Protein AF-0000000082381808 (afdb_homodimer)

Sequence (158 aa):
MERYLLERCRRDRRRLLDFILSAGLASEVRTPPDAASLSDIDLDVVSADYVLERDKSGGVLDLSEASRRYRDDSEFPVTMERYLLERCRRDRRRLLDFILSAGLASEVRTPPDAASLSDIDLDVVSADYVLERDKSGGVLDLSEASRRYRDDSEFPVT

Organism: Colocasia esculenta (NCBI:txid4460)

Radius of gyration: 15.99 Å; Cα contacts (8 Å, |Δi|>4): 174; chains: 2; bounding box: 36×40×35 Å

Structure (mmCIF, N/CA/C/O backbone):
data_AF-0000000082381808-model_v1
#
loop_
_entity.id
_entity.type
_entity.pdbx_description
1 polymer 'Uncharacterized protein'
#
loop_
_atom_site.group_PDB
_atom_site.id
_atom_site.type_symbol
_atom_site.label_atom_id
_atom_site.label_alt_id
_atom_site.label_comp_id
_atom_site.label_asym_id
_atom_site.label_entity_id
_atom_site.label_seq_id
_atom_site.pdbx_PDB_ins_code
_atom_site.Cartn_x
_atom_site.Cartn_y
_atom_site.Cartn_z
_atom_site.occupancy
_atom_site.B_iso_or_equiv
_atom_site.auth_seq_id
_atom_site.auth_comp_id
_atom_site.auth_asym_id
_atom_site.auth_atom_id
_atom_site.pdbx_PDB_model_num
ATOM 1 N N . MET A 1 1 ? -19.188 7.949 3.125 1 62.56 1 MET A N 1
ATOM 2 C CA . MET A 1 1 ? -17.891 8.406 3.609 1 62.56 1 MET A CA 1
ATOM 3 C C . MET A 1 1 ? -16.906 7.242 3.725 1 62.56 1 MET A C 1
ATOM 5 O O . MET A 1 1 ? -15.789 7.324 3.234 1 62.56 1 MET A O 1
ATOM 9 N N . GLU A 1 2 ? -17.328 6.141 4.121 1 74.62 2 GLU A N 1
ATOM 10 C CA . GLU A 1 2 ? -16.516 4.949 4.336 1 74.62 2 GLU A CA 1
ATOM 11 C C . GLU A 1 2 ? -16.125 4.309 3.008 1 74.62 2 GLU A C 1
ATOM 13 O O . GLU A 1 2 ? -14.992 3.854 2.846 1 74.62 2 GLU A O 1
ATOM 18 N N . ARG A 1 3 ? -16.984 4.371 2.062 1 79.12 3 ARG A N 1
ATOM 19 C CA . ARG A 1 3 ? -16.719 3.775 0.758 1 79.12 3 ARG A CA 1
ATOM 20 C C . ARG A 1 3 ? -15.586 4.508 0.044 1 79.12 3 ARG A C 1
ATOM 22 O O . ARG A 1 3 ? -14.719 3.881 -0.567 1 79.12 3 ARG A O 1
ATOM 29 N N . TYR A 1 4 ? -15.75 5.797 0.088 1 84.25 4 TYR A N 1
ATOM 30 C CA . TYR A 1 4 ? -14.703 6.605 -0.531 1 84.25 4 TYR A CA 1
ATOM 31 C C . TYR A 1 4 ? -13.344 6.312 0.093 1 84.25 4 TYR A C 1
ATOM 33 O O . TYR A 1 4 ? -12.352 6.148 -0.618 1 84.25 4 TYR A O 1
ATOM 41 N N . LEU A 1 5 ? -13.367 6.242 1.337 1 83.75 5 LEU A N 1
ATOM 42 C CA . LEU A 1 5 ? -12.125 5.957 2.043 1 83.75 5 LEU A CA 1
ATOM 43 C C . LEU A 1 5 ? -11.57 4.59 1.646 1 83.75 5 LEU A C 1
ATOM 45 O O . LEU A 1 5 ? -10.367 4.441 1.427 1 83.75 5 LEU A O 1
ATOM 49 N N . LEU A 1 6 ? -12.43 3.619 1.54 1 89.81 6 LEU A N 1
ATOM 50 C CA . LEU A 1 6 ? -12.008 2.277 1.143 1 89.81 6 LEU A CA 1
ATOM 51 C C . LEU A 1 6 ? -11.445 2.283 -0.275 1 89.81 6 LEU A C 1
ATOM 53 O O . LEU A 1 6 ? -10.406 1.673 -0.536 1 89.81 6 LEU A O 1
ATOM 57 N N . GLU A 1 7 ? -12.109 2.895 -1.143 1 91.31 7 GLU A N 1
ATOM 58 C CA . GLU A 1 7 ? -11.648 2.949 -2.525 1 91.31 7 GLU A CA 1
ATOM 59 C C . GLU A 1 7 ? -10.273 3.605 -2.617 1 91.31 7 GLU A C 1
ATOM 61 O O . GLU A 1 7 ? -9.398 3.135 -3.352 1 91.31 7 GLU A O 1
ATOM 66 N N . ARG A 1 8 ? -10.18 4.66 -1.925 1 91.62 8 ARG A N 1
ATOM 67 C CA . ARG A 1 8 ? -8.891 5.344 -1.913 1 91.62 8 ARG A CA 1
ATOM 68 C C . ARG A 1 8 ? -7.801 4.441 -1.342 1 91.62 8 ARG A C 1
ATOM 70 O O . ARG A 1 8 ? -6.691 4.383 -1.876 1 91.62 8 ARG A O 1
ATOM 77 N N . CYS A 1 9 ? -8.141 3.82 -0.292 1 92.62 9 CYS A N 1
ATOM 78 C CA . CYS A 1 9 ? -7.188 2.914 0.34 1 92.62 9 CYS A CA 1
ATOM 79 C C . CYS A 1 9 ? -6.801 1.782 -0.605 1 92.62 9 CYS A C 1
ATOM 81 O O . CYS A 1 9 ? -5.629 1.424 -0.706 1 92.62 9 CYS A O 1
ATOM 83 N N . ARG A 1 10 ? -7.742 1.296 -1.275 1 93.44 10 ARG A N 1
ATOM 84 C CA . ARG A 1 10 ? -7.5 0.216 -2.227 1 93.44 10 ARG A CA 1
ATOM 85 C C . ARG A 1 10 ? -6.59 0.678 -3.359 1 93.44 10 ARG A C 1
ATOM 87 O O . ARG A 1 10 ? -5.672 -0.043 -3.762 1 93.44 10 ARG A O 1
ATOM 94 N N . ARG A 1 11 ? -6.867 1.825 -3.852 1 95.06 11 ARG A N 1
ATOM 95 C CA . ARG A 1 11 ? -6.035 2.387 -4.914 1 95.06 11 ARG A CA 1
ATOM 96 C C . ARG A 1 11 ? -4.594 2.559 -4.449 1 95.06 11 ARG A C 1
ATOM 98 O O . ARG A 1 11 ? -3.658 2.186 -5.156 1 95.06 11 ARG A O 1
ATOM 105 N N . ASP A 1 12 ? -4.465 3.133 -3.316 1 96.06 12 ASP A N 1
ATOM 106 C CA . ASP A 1 12 ? -3.125 3.316 -2.76 1 96.06 12 ASP A CA 1
ATOM 107 C C . ASP A 1 12 ? -2.404 1.979 -2.613 1 96.06 12 ASP A C 1
ATOM 109 O O . ASP A 1 12 ? -1.251 1.842 -3.027 1 96.06 12 ASP A O 1
ATOM 113 N N . ARG A 1 13 ? -3.076 1.067 -1.952 1 96.69 13 ARG A N 1
ATOM 114 C CA . ARG A 1 13 ? -2.486 -0.251 -1.752 1 96.69 13 ARG A CA 1
ATOM 115 C C . ARG A 1 13 ? -2.02 -0.85 -3.074 1 96.69 13 ARG A C 1
ATOM 117 O O . ARG A 1 13 ? -0.921 -1.403 -3.158 1 96.69 13 ARG A O 1
ATOM 124 N N . ARG A 1 14 ? -2.826 -0.712 -4.137 1 95.69 14 ARG A N 1
ATOM 125 C CA . ARG A 1 14 ? -2.484 -1.238 -5.453 1 95.69 14 ARG A CA 1
ATOM 126 C C . ARG A 1 14 ? -1.243 -0.553 -6.012 1 95.69 14 ARG A C 1
ATOM 128 O O . ARG A 1 14 ? -0.339 -1.217 -6.523 1 95.69 14 ARG A O 1
ATOM 135 N N . ARG A 1 15 ? -1.157 0.681 -5.945 1 95 15 ARG A N 1
ATOM 136 C CA . ARG A 1 15 ? -0.029 1.44 -6.477 1 95 15 ARG A CA 1
ATOM 137 C C . ARG A 1 15 ? 1.248 1.136 -5.699 1 95 15 ARG A C 1
ATOM 139 O O . ARG A 1 15 ? 2.322 1.01 -6.293 1 95 15 ARG A O 1
ATOM 146 N N . LEU A 1 16 ? 1.111 1.065 -4.445 1 96.62 16 LEU A N 1
ATOM 147 C CA . LEU A 1 16 ? 2.266 0.766 -3.604 1 96.62 16 LEU A CA 1
ATOM 148 C C . LEU A 1 16 ? 2.816 -0.624 -3.91 1 96.62 16 LEU A C 1
ATOM 150 O O . LEU A 1 16 ? 4.031 -0.802 -4.035 1 96.62 16 LEU A O 1
ATOM 154 N N . LEU A 1 17 ? 1.902 -1.626 -4.055 1 96 17 LEU A N 1
ATOM 155 C CA . LEU A 1 17 ? 2.32 -2.975 -4.414 1 96 17 LEU A CA 1
ATOM 156 C C . LEU A 1 17 ? 2.988 -2.988 -5.785 1 96 17 LEU A C 1
ATOM 158 O O . LEU A 1 17 ? 4.023 -3.629 -5.969 1 96 17 LEU A O 1
ATOM 162 N N . ASP A 1 18 ? 2.453 -2.273 -6.711 1 93.69 18 ASP A N 1
ATOM 163 C CA . ASP A 1 18 ? 3.027 -2.18 -8.047 1 93.69 18 ASP A CA 1
ATOM 164 C C . ASP A 1 18 ? 4.441 -1.606 -8 1 93.69 18 ASP A C 1
ATOM 166 O O . ASP A 1 18 ? 5.344 -2.107 -8.68 1 93.69 18 ASP A O 1
ATOM 170 N N . PHE A 1 19 ? 4.68 -0.64 -7.27 1 94.06 19 PHE A N 1
ATOM 171 C CA . PHE A 1 19 ? 5.984 -0.007 -7.117 1 94.06 19 PHE A CA 1
ATOM 172 C C . PHE A 1 19 ? 7.004 -0.991 -6.551 1 94.06 19 PHE A C 1
ATOM 174 O O . PHE A 1 19 ? 8.109 -1.118 -7.074 1 94.06 19 PHE A O 1
ATOM 181 N N . ILE A 1 20 ? 6.637 -1.629 -5.531 1 93.19 20 ILE A N 1
ATOM 182 C CA . ILE A 1 20 ? 7.523 -2.566 -4.852 1 93.19 20 ILE A CA 1
ATOM 183 C C . ILE A 1 20 ? 7.891 -3.709 -5.797 1 93.19 20 ILE A C 1
ATOM 185 O O . ILE A 1 20 ? 9.062 -4.09 -5.895 1 93.19 20 ILE A O 1
ATOM 189 N N . LEU A 1 21 ? 6.949 -4.203 -6.527 1 91.69 21 LEU A N 1
ATOM 190 C CA . LEU A 1 21 ? 7.188 -5.305 -7.457 1 91.69 21 LEU A CA 1
ATOM 191 C C . LEU A 1 21 ? 8.055 -4.852 -8.625 1 91.69 21 LEU A C 1
ATOM 193 O O . LEU A 1 21 ? 8.828 -5.637 -9.172 1 91.69 21 LEU A O 1
ATOM 197 N N . SER A 1 22 ? 8.047 -3.629 -8.945 1 88.12 22 SER A N 1
ATOM 198 C CA . SER A 1 22 ? 8.789 -3.074 -10.07 1 88.12 22 SER A CA 1
ATOM 199 C C . SER A 1 22 ? 10.195 -2.648 -9.641 1 88.12 22 SER A C 1
ATOM 201 O O . SER A 1 22 ? 11.055 -2.414 -10.492 1 88.12 22 SER A O 1
ATOM 203 N N . ALA A 1 23 ? 10.398 -2.531 -8.367 1 83.94 23 ALA A N 1
ATOM 204 C CA . ALA A 1 23 ? 11.656 -2.018 -7.836 1 83.94 23 ALA A CA 1
ATOM 205 C C . ALA A 1 23 ? 12.766 -3.055 -7.961 1 83.94 23 ALA A C 1
ATOM 207 O O . ALA A 1 23 ? 13.945 -2.723 -7.848 1 83.94 23 ALA A O 1
ATOM 208 N N . GLY A 1 24 ? 12.461 -4.27 -8.195 1 79.75 24 GLY A N 1
ATOM 209 C CA . GLY A 1 24 ? 13.477 -5.281 -8.461 1 79.75 24 GLY A CA 1
ATOM 210 C C . GLY A 1 24 ? 14.211 -5.727 -7.211 1 79.75 24 GLY A C 1
ATOM 211 O O . GLY A 1 24 ? 15.398 -6.062 -7.266 1 79.75 24 GLY A O 1
ATOM 212 N N . LEU A 1 25 ? 13.562 -5.73 -6.07 1 80.19 25 LEU A N 1
ATOM 213 C CA . LEU A 1 25 ? 14.188 -6.094 -4.809 1 80.19 25 LEU A CA 1
ATOM 214 C C . LEU A 1 25 ? 14.164 -7.605 -4.602 1 80.19 25 LEU A C 1
ATOM 216 O O . LEU A 1 25 ? 15.07 -8.164 -3.977 1 80.19 25 LEU A O 1
ATOM 220 N N . ALA A 1 26 ? 13.203 -8.289 -5.129 1 86.88 26 ALA A N 1
ATOM 221 C CA . ALA A 1 26 ? 13.148 -9.742 -5.086 1 86.88 26 ALA A CA 1
ATOM 222 C C . ALA A 1 26 ? 14.117 -10.359 -6.09 1 86.88 26 ALA A C 1
ATOM 224 O O . ALA A 1 26 ? 14.367 -9.781 -7.148 1 86.88 26 ALA A O 1
ATOM 225 N N . SER A 1 27 ? 14.742 -11.438 -5.691 1 91.88 27 SER A N 1
ATOM 226 C CA . SER A 1 27 ? 15.688 -12.094 -6.59 1 91.88 27 SER A CA 1
ATOM 227 C C . SER A 1 27 ? 15.008 -12.531 -7.883 1 91.88 27 SER A C 1
ATOM 229 O O . SER A 1 27 ? 15.633 -12.547 -8.945 1 91.88 27 SER A O 1
ATOM 231 N N . GLU A 1 28 ? 13.734 -12.93 -7.766 1 93.31 28 GLU A N 1
ATOM 232 C CA . GLU A 1 28 ? 12.891 -13.375 -8.867 1 93.31 28 GLU A CA 1
ATOM 233 C C . GLU A 1 28 ? 11.414 -13.203 -8.539 1 93.31 28 GLU A C 1
ATOM 235 O O . GLU A 1 28 ? 10.992 -13.43 -7.406 1 93.31 28 GLU A O 1
ATOM 240 N N . VAL A 1 29 ? 10.648 -12.703 -9.492 1 92.44 29 VAL A N 1
ATOM 241 C CA . VAL A 1 29 ? 9.195 -12.617 -9.367 1 92.44 29 VAL A CA 1
ATOM 242 C C . VAL A 1 29 ? 8.539 -13.617 -10.312 1 92.44 29 VAL A C 1
ATOM 244 O O . VAL A 1 29 ? 8.711 -13.539 -11.531 1 92.44 29 VAL A O 1
ATOM 247 N N . ARG A 1 30 ? 7.848 -14.523 -9.688 1 92.69 30 ARG A N 1
ATOM 248 C CA . ARG A 1 30 ? 7.152 -15.547 -10.461 1 92.69 30 ARG A CA 1
ATOM 249 C C . ARG A 1 30 ? 5.66 -15.25 -10.539 1 92.69 30 ARG A C 1
ATOM 251 O O . ARG A 1 30 ? 5.043 -14.867 -9.547 1 92.69 30 ARG A O 1
ATOM 258 N N . THR A 1 31 ? 5.059 -15.367 -11.711 1 91.5 31 THR A N 1
ATOM 259 C CA . THR A 1 31 ? 3.627 -15.172 -11.93 1 91.5 31 THR A CA 1
ATOM 260 C C . THR A 1 31 ? 2.92 -16.516 -12.109 1 91.5 31 THR A C 1
ATOM 262 O O . THR A 1 31 ? 3.553 -17.516 -12.445 1 91.5 31 THR A O 1
ATOM 265 N N . PRO A 1 32 ? 1.605 -16.484 -11.797 1 88.62 32 PRO A N 1
ATOM 266 C CA . PRO A 1 32 ? 0.859 -17.719 -12.094 1 88.62 32 PRO A CA 1
ATOM 267 C C . PRO A 1 32 ? 0.924 -18.109 -13.562 1 88.62 32 PRO A C 1
ATOM 269 O O . PRO A 1 32 ? 1.114 -17.25 -14.43 1 88.62 32 PRO A O 1
ATOM 272 N N . PRO A 1 33 ? 0.815 -19.391 -13.852 1 84.81 33 PRO A N 1
ATOM 273 C CA . PRO A 1 33 ? 0.939 -19.891 -15.219 1 84.81 33 PRO A CA 1
ATOM 274 C C . PRO A 1 33 ? -0.045 -19.219 -16.188 1 84.81 33 PRO A C 1
ATOM 276 O O . PRO A 1 33 ? 0.249 -19.078 -17.375 1 84.81 33 PRO A O 1
ATOM 279 N N . ASP A 1 34 ? -1.11 -18.75 -15.648 1 86.38 34 ASP A N 1
ATOM 280 C CA . ASP A 1 34 ? -2.146 -18.172 -16.5 1 86.38 34 ASP A CA 1
ATOM 281 C C . ASP A 1 34 ? -1.931 -16.672 -16.688 1 86.38 34 ASP A C 1
ATOM 283 O O . ASP A 1 34 ? -2.689 -16.016 -17.406 1 86.38 34 ASP A O 1
ATOM 287 N N . ALA A 1 35 ? -0.938 -16.219 -16.062 1 81.88 35 ALA A N 1
ATOM 288 C CA . ALA A 1 35 ? -0.64 -14.805 -16.203 1 81.88 35 ALA A CA 1
ATOM 289 C C . ALA A 1 35 ? 0.539 -14.578 -17.141 1 81.88 35 ALA A C 1
ATOM 291 O O . ALA A 1 35 ? 1.574 -15.234 -17.016 1 81.88 35 ALA A O 1
ATOM 292 N N . ALA A 1 36 ? 0.399 -13.766 -18.094 1 79.12 36 ALA A N 1
ATOM 293 C CA . ALA A 1 36 ? 1.45 -13.5 -19.078 1 79.12 36 ALA A CA 1
ATOM 294 C C . ALA A 1 36 ? 2.441 -12.469 -18.531 1 79.12 36 ALA A C 1
ATOM 296 O O . ALA A 1 36 ? 3.619 -12.484 -18.906 1 79.12 36 ALA A O 1
ATOM 297 N N . SER A 1 37 ? 1.907 -11.586 -17.688 1 82.69 37 SER A N 1
ATOM 298 C CA . SER A 1 37 ? 2.766 -10.539 -17.141 1 82.69 37 SER A CA 1
ATOM 299 C C . SER A 1 37 ? 2.219 -10.016 -15.82 1 82.69 37 SER A C 1
ATOM 301 O O . SER A 1 37 ? 1.099 -10.352 -15.43 1 82.69 37 SER A O 1
ATOM 303 N N . LEU A 1 38 ? 2.998 -9.234 -15.18 1 82.62 38 LEU A N 1
ATOM 304 C CA . LEU A 1 38 ? 2.619 -8.602 -13.914 1 82.62 38 LEU A CA 1
ATOM 305 C C . LEU A 1 38 ? 1.339 -7.793 -14.078 1 82.62 38 LEU A C 1
ATOM 307 O O . LEU A 1 38 ? 0.522 -7.727 -13.156 1 82.62 38 LEU A O 1
ATOM 311 N N . SER A 1 39 ? 1.178 -7.285 -15.273 1 84.25 39 SER A N 1
ATOM 312 C CA . SER A 1 39 ? 0.029 -6.418 -15.516 1 84.25 39 SER A CA 1
ATOM 313 C C . SER A 1 39 ? -1.273 -7.211 -15.508 1 84.25 39 SER A C 1
ATOM 315 O O . SER A 1 39 ? -2.357 -6.637 -15.383 1 84.25 39 SER A O 1
ATOM 317 N N . ASP A 1 40 ? -1.156 -8.523 -15.516 1 88 40 ASP A N 1
ATOM 318 C CA . ASP A 1 40 ? -2.332 -9.383 -15.547 1 88 40 ASP A CA 1
ATOM 319 C C . ASP A 1 40 ? -2.73 -9.828 -14.141 1 88 40 ASP A C 1
ATOM 321 O O . ASP A 1 40 ? -3.773 -10.453 -13.953 1 88 40 ASP A O 1
ATOM 325 N N . ILE A 1 41 ? -1.979 -9.539 -13.227 1 89.44 41 ILE A N 1
ATOM 326 C CA . ILE A 1 41 ? -2.234 -9.977 -11.859 1 89.44 41 ILE A CA 1
ATOM 327 C C . ILE A 1 41 ? -3.092 -8.938 -11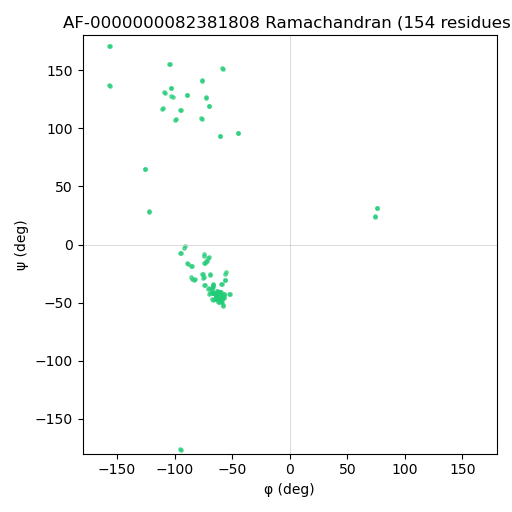.141 1 89.44 41 ILE A C 1
ATOM 329 O O . ILE A 1 41 ? -2.836 -7.734 -11.234 1 89.44 41 ILE A O 1
ATOM 333 N N . ASP A 1 42 ? -4.172 -9.453 -10.547 1 93.38 42 ASP A N 1
ATOM 334 C CA . ASP A 1 42 ? -4.988 -8.578 -9.711 1 93.38 42 ASP A CA 1
ATOM 335 C C . ASP A 1 42 ? -4.324 -8.336 -8.359 1 93.38 42 ASP A C 1
ATOM 337 O O . ASP A 1 42 ? -4.402 -9.18 -7.465 1 93.38 42 ASP A O 1
ATOM 341 N N . LEU A 1 43 ? -3.836 -7.203 -8.133 1 93.5 43 LEU A N 1
ATOM 342 C CA . LEU A 1 43 ? -3.074 -6.875 -6.938 1 93.5 43 LEU A CA 1
ATOM 343 C C . LEU A 1 43 ? -3.996 -6.73 -5.73 1 93.5 43 LEU A C 1
ATOM 345 O O . LEU A 1 43 ? -3.529 -6.699 -4.59 1 93.5 43 LEU A O 1
ATOM 349 N N . ASP A 1 44 ? -5.336 -6.723 -5.992 1 93.44 44 ASP A N 1
AT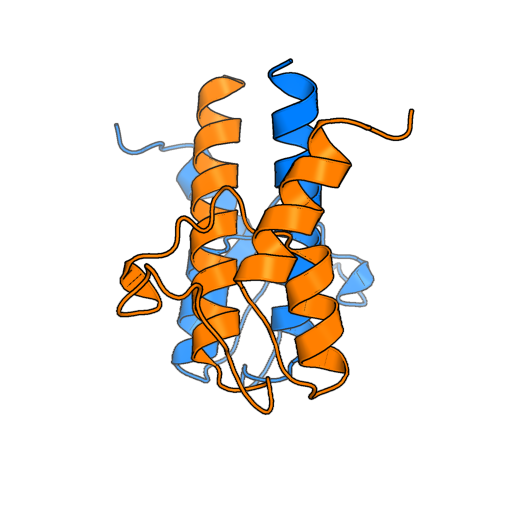OM 350 C CA . ASP A 1 44 ? -6.277 -6.609 -4.883 1 93.44 44 ASP A CA 1
ATOM 351 C C . ASP A 1 44 ? -6.324 -7.902 -4.07 1 93.44 44 ASP A C 1
ATOM 353 O O . ASP A 1 44 ? -6.836 -7.918 -2.949 1 93.44 44 ASP A O 1
ATOM 357 N N . VAL A 1 45 ? -5.75 -8.922 -4.691 1 93.69 45 VAL A N 1
ATOM 358 C CA . VAL A 1 45 ? -5.844 -10.219 -4.02 1 93.69 45 VAL A CA 1
ATOM 359 C C . VAL A 1 45 ? -4.441 -10.773 -3.773 1 93.69 45 VAL A C 1
ATOM 361 O O . VAL A 1 45 ? -4.242 -11.992 -3.77 1 93.69 45 VAL A O 1
ATOM 364 N N . VAL A 1 46 ? -3.52 -9.93 -3.646 1 95.19 46 VAL A N 1
ATOM 365 C CA . VAL A 1 46 ? -2.139 -10.297 -3.357 1 95.19 46 VAL A CA 1
ATOM 366 C C . VAL A 1 46 ? -1.791 -9.914 -1.92 1 95.19 46 VAL A C 1
ATOM 368 O O . VAL A 1 46 ? -2.043 -8.789 -1.492 1 95.19 46 VAL A O 1
ATOM 371 N N . SER A 1 47 ? -1.248 -10.812 -1.236 1 96.25 47 SER A N 1
ATOM 372 C CA . SER A 1 47 ? -0.885 -10.562 0.155 1 96.25 47 SER A CA 1
ATOM 373 C C . SER A 1 47 ? 0.286 -9.586 0.254 1 96.25 47 SER A C 1
ATOM 375 O O . SER A 1 47 ? 1.405 -9.914 -0.146 1 96.25 47 SER A O 1
ATOM 377 N N . ALA A 1 48 ? 0.04 -8.523 0.866 1 95.94 48 ALA A N 1
AT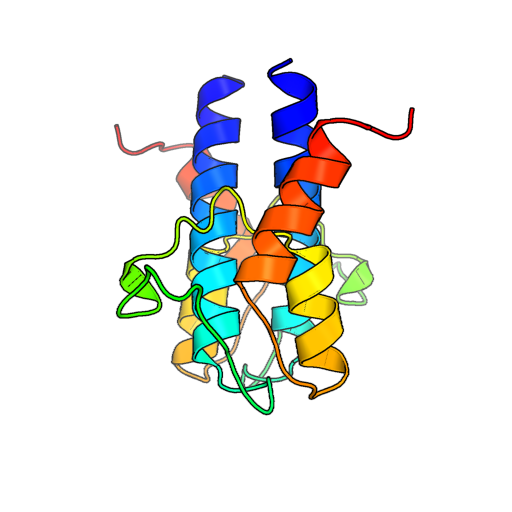OM 378 C CA . ALA A 1 48 ? 1.099 -7.543 1.095 1 95.94 48 ALA A CA 1
ATOM 379 C C . ALA A 1 48 ? 2.152 -8.086 2.055 1 95.94 48 ALA A C 1
ATOM 381 O O . ALA A 1 48 ? 3.352 -7.875 1.856 1 95.94 48 ALA A O 1
ATOM 382 N N . ASP A 1 49 ? 1.711 -8.828 3.076 1 95.5 49 ASP A N 1
ATOM 383 C CA . ASP A 1 49 ? 2.645 -9.406 4.039 1 95.5 49 ASP A CA 1
ATOM 384 C C . ASP A 1 49 ? 3.635 -10.344 3.354 1 95.5 49 ASP A C 1
ATOM 386 O O . ASP A 1 49 ? 4.836 -10.281 3.619 1 95.5 49 ASP A O 1
ATOM 390 N N . TYR A 1 50 ? 3.162 -11.188 2.504 1 96.31 50 TYR A N 1
ATOM 391 C CA . TYR A 1 50 ? 4.02 -12.125 1.793 1 96.31 50 TYR A CA 1
ATOM 392 C C . TYR A 1 50 ? 5.004 -11.391 0.889 1 96.31 50 TYR A C 1
ATOM 394 O O . TYR A 1 50 ? 6.195 -11.711 0.866 1 96.31 50 TYR A O 1
ATOM 402 N N . VAL A 1 51 ? 4.555 -10.414 0.112 1 96 51 VAL A N 1
ATOM 403 C CA . VAL A 1 51 ? 5.395 -9.641 -0.795 1 96 51 VAL A CA 1
ATOM 404 C C . VAL A 1 51 ? 6.523 -8.969 -0.012 1 96 51 VAL A C 1
ATOM 406 O O . VAL A 1 51 ? 7.695 -9.078 -0.387 1 96 51 VAL A O 1
ATOM 409 N N . LEU A 1 52 ? 6.172 -8.367 1.103 1 95.62 52 LEU A N 1
ATOM 410 C CA . LEU A 1 52 ? 7.164 -7.66 1.906 1 95.62 52 LEU A CA 1
ATOM 411 C C . LEU A 1 52 ? 8.172 -8.641 2.498 1 95.62 52 LEU A C 1
ATOM 413 O O . LEU A 1 52 ? 9.375 -8.344 2.545 1 95.62 52 LEU A O 1
ATOM 417 N N . GLU A 1 53 ? 7.664 -9.719 2.939 1 95.44 53 GLU A N 1
ATOM 418 C CA . GLU A 1 53 ? 8.547 -10.742 3.486 1 95.44 53 GLU A CA 1
ATOM 419 C C . GLU A 1 53 ? 9.562 -11.211 2.447 1 95.44 53 GLU A C 1
ATOM 421 O O . GLU A 1 53 ? 10.758 -11.344 2.75 1 95.44 53 GLU A O 1
ATOM 426 N N . ARG A 1 54 ? 9.172 -11.461 1.328 1 93.75 54 ARG A N 1
ATOM 427 C CA . ARG A 1 54 ? 10.062 -11.953 0.282 1 93.75 54 ARG A CA 1
ATOM 428 C C . ARG A 1 54 ? 11.031 -10.867 -0.167 1 93.75 54 ARG A C 1
ATOM 430 O O . ARG A 1 54 ? 12.203 -11.156 -0.446 1 93.75 54 ARG A O 1
ATOM 437 N N . ASP A 1 55 ? 10.602 -9.656 -0.337 1 90.69 55 ASP A N 1
ATOM 438 C CA . ASP A 1 55 ? 11.469 -8.547 -0.712 1 90.69 55 ASP A CA 1
ATOM 439 C C . ASP A 1 55 ? 12.562 -8.328 0.326 1 90.69 55 ASP A C 1
ATOM 441 O O . ASP A 1 55 ? 13.727 -8.109 -0.027 1 90.69 55 ASP A O 1
ATOM 445 N N . LYS A 1 56 ? 12.211 -8.43 1.571 1 91 56 LYS A N 1
ATOM 446 C CA . LYS A 1 56 ? 13.172 -8.242 2.654 1 91 56 LYS A CA 1
ATOM 447 C C . LYS A 1 56 ? 14.227 -9.344 2.656 1 91 56 LYS A C 1
ATOM 449 O O . LYS A 1 56 ? 15.398 -9.094 2.938 1 91 56 LYS A O 1
ATOM 454 N N . SER A 1 57 ? 13.812 -10.445 2.295 1 92.69 57 SER A N 1
ATOM 455 C CA . SER A 1 57 ? 14.719 -11.586 2.334 1 92.69 57 SER A CA 1
ATOM 456 C C . SER A 1 57 ? 15.547 -11.68 1.056 1 92.69 57 SER A C 1
ATOM 458 O O . SER A 1 57 ? 16.547 -12.391 1.011 1 92.69 57 SER A O 1
ATOM 460 N N . GLY A 1 58 ? 15.07 -11.039 0.099 1 88.56 58 GLY A N 1
ATOM 461 C CA . GLY A 1 58 ? 15.711 -11.156 -1.205 1 88.56 58 GLY A CA 1
ATOM 462 C C . GLY A 1 58 ? 15.438 -12.484 -1.887 1 88.56 58 GLY A C 1
ATOM 463 O O . GLY A 1 58 ? 16.25 -12.961 -2.676 1 88.56 58 GLY A O 1
ATOM 464 N N . GLY A 1 59 ? 14.383 -13.07 -1.523 1 91.5 59 GLY A N 1
ATOM 465 C CA . GLY A 1 59 ? 14.078 -14.375 -2.08 1 91.5 59 GLY A CA 1
ATOM 466 C C . GLY A 1 59 ? 13.148 -14.305 -3.279 1 91.5 59 GLY A C 1
ATOM 467 O O . GLY A 1 59 ? 12.859 -13.219 -3.785 1 91.5 59 GLY A O 1
ATOM 468 N N . VAL A 1 60 ? 12.812 -15.477 -3.711 1 94.56 60 VAL A N 1
ATOM 469 C CA . VAL A 1 60 ? 11.906 -15.602 -4.848 1 94.56 60 VAL A CA 1
ATOM 470 C C . VAL A 1 60 ? 10.492 -15.227 -4.422 1 94.56 60 VAL A C 1
ATOM 472 O O . VAL A 1 60 ? 9.992 -15.711 -3.4 1 94.56 60 VAL A O 1
ATOM 475 N N . LEU A 1 61 ? 9.883 -14.312 -5.109 1 94.94 61 LEU A N 1
ATOM 476 C CA . LEU A 1 61 ? 8.508 -13.906 -4.859 1 94.94 61 LEU A CA 1
ATOM 477 C C . LEU A 1 61 ? 7.555 -14.602 -5.832 1 94.94 61 LEU A C 1
ATOM 479 O O . LEU A 1 61 ? 7.59 -14.336 -7.035 1 94.94 61 LEU A O 1
ATOM 483 N N . ASP A 1 62 ? 6.812 -15.523 -5.34 1 95.25 62 ASP A N 1
ATOM 484 C CA . ASP A 1 62 ? 5.805 -16.234 -6.117 1 95.25 62 ASP A CA 1
ATOM 485 C C . ASP A 1 62 ? 4.426 -15.609 -5.934 1 95.25 62 ASP A C 1
ATOM 487 O O . ASP A 1 62 ? 3.834 -15.695 -4.855 1 95.25 62 ASP A O 1
ATOM 491 N N . LEU A 1 63 ? 3.844 -15.055 -7.031 1 94.94 63 LEU A N 1
ATOM 492 C CA . LEU A 1 63 ? 2.592 -14.312 -6.922 1 94.94 63 LEU A CA 1
ATOM 493 C C . LEU A 1 63 ? 1.41 -15.266 -6.758 1 94.94 63 LEU A C 1
ATOM 495 O O . LEU A 1 63 ? 0.359 -14.875 -6.246 1 94.94 63 LEU A O 1
ATOM 499 N N . SER A 1 64 ? 1.544 -16.516 -7.25 1 93.38 64 SER A N 1
ATOM 500 C CA . SER A 1 64 ? 0.516 -17.516 -6.953 1 93.38 64 SER A CA 1
ATOM 501 C C . SER A 1 64 ? 0.406 -17.766 -5.449 1 93.38 64 SER A C 1
ATOM 503 O O . SER A 1 64 ? -0.698 -17.859 -4.914 1 93.38 64 SER A O 1
ATOM 505 N N . GLU A 1 65 ? 1.521 -17.859 -4.816 1 94.69 65 GLU A N 1
ATOM 506 C CA . GLU A 1 65 ? 1.542 -18.031 -3.367 1 94.69 65 GLU A CA 1
ATOM 507 C C . GLU A 1 65 ? 0.999 -16.797 -2.66 1 94.69 65 GLU A C 1
ATOM 509 O O . GLU A 1 65 ? 0.263 -16.906 -1.677 1 94.69 65 GLU A O 1
ATOM 514 N N . ALA A 1 66 ? 1.393 -15.633 -3.166 1 95.31 66 ALA A N 1
ATOM 515 C CA . ALA A 1 66 ? 0.89 -14.391 -2.58 1 95.31 66 ALA A CA 1
ATOM 516 C C . ALA A 1 66 ? -0.635 -14.344 -2.613 1 95.31 66 ALA A C 1
ATOM 518 O O . ALA A 1 66 ? -1.272 -13.945 -1.637 1 95.31 66 ALA A O 1
ATOM 519 N N . SER A 1 67 ? -1.289 -14.758 -3.721 1 94.06 67 SER A N 1
ATOM 520 C CA . SER A 1 67 ? -2.742 -14.781 -3.861 1 94.06 67 SER A CA 1
ATOM 521 C C . SER A 1 67 ? -3.371 -15.82 -2.936 1 94.06 67 SER A C 1
ATOM 523 O O . SER A 1 67 ? -4.414 -15.562 -2.328 1 94.06 67 SER A O 1
ATOM 525 N N . ARG A 1 68 ? -2.756 -16.984 -2.824 1 94.38 68 ARG A N 1
ATOM 526 C CA . ARG A 1 68 ? -3.242 -18.031 -1.919 1 94.38 68 ARG A CA 1
ATOM 527 C C . ARG A 1 68 ? -3.248 -17.531 -0.475 1 94.38 68 ARG A C 1
ATOM 529 O O . ARG A 1 68 ? -4.238 -17.703 0.24 1 94.38 68 ARG A O 1
ATOM 536 N N . ARG A 1 69 ? -2.146 -16.875 -0.051 1 93.56 69 ARG A N 1
ATOM 537 C CA . ARG A 1 69 ? -2.025 -16.359 1.308 1 93.56 69 ARG A CA 1
ATOM 538 C C . ARG A 1 69 ? -3.084 -15.289 1.585 1 93.56 69 ARG A C 1
ATOM 540 O O . ARG A 1 69 ? -3.629 -15.227 2.688 1 93.56 69 ARG A O 1
ATOM 547 N N . TYR A 1 70 ? -3.309 -14.469 0.588 1 93.38 70 TYR A N 1
ATOM 548 C CA . TYR A 1 70 ? -4.359 -13.469 0.73 1 93.38 70 TYR A CA 1
ATOM 549 C C . TYR A 1 70 ? -5.707 -14.125 1.005 1 93.38 70 TYR A C 1
ATOM 551 O O . TYR A 1 70 ? -6.43 -13.719 1.913 1 93.38 70 TYR A O 1
ATOM 559 N N . ARG A 1 71 ? -6.086 -15.086 0.245 1 91.19 71 ARG A N 1
ATOM 560 C CA . ARG A 1 71 ? -7.359 -15.789 0.383 1 91.19 71 ARG A CA 1
ATOM 561 C C . ARG A 1 71 ? -7.449 -16.5 1.727 1 91.19 71 ARG A C 1
ATOM 563 O O . ARG A 1 71 ? -8.492 -16.484 2.381 1 91.19 71 ARG A O 1
ATOM 570 N N . ASP A 1 72 ? -6.391 -17.078 2.09 1 90.31 72 ASP A N 1
ATOM 571 C CA . ASP A 1 72 ? -6.359 -17.781 3.373 1 90.31 72 ASP A CA 1
ATOM 572 C C . ASP A 1 72 ? -6.633 -16.812 4.527 1 90.31 72 ASP A C 1
ATOM 574 O O . ASP A 1 72 ? -7.371 -17.156 5.457 1 90.31 72 ASP A O 1
ATOM 578 N N . ASP A 1 73 ? -6.047 -15.656 4.535 1 82.81 73 ASP A N 1
ATOM 579 C CA . ASP A 1 73 ? -6.211 -14.656 5.586 1 82.81 73 ASP A CA 1
ATOM 580 C C . ASP A 1 73 ? -7.633 -14.102 5.598 1 82.81 73 ASP A C 1
ATOM 582 O O . ASP A 1 73 ? -8.125 -13.656 6.637 1 82.81 73 ASP A O 1
ATOM 586 N N . SER A 1 74 ? -8.219 -13.977 4.449 1 78.81 74 SER A N 1
ATOM 587 C CA . SER A 1 74 ? -9.578 -13.461 4.344 1 78.81 74 SER A CA 1
ATOM 588 C C . SER A 1 74 ? -10.594 -14.477 4.875 1 78.81 74 SER A C 1
ATOM 590 O O . SER A 1 74 ? -11.656 -14.094 5.371 1 78.81 74 SER A O 1
ATOM 592 N N . GLU A 1 75 ? -10.32 -15.633 4.598 1 71.38 75 GLU A N 1
ATOM 593 C CA . GLU A 1 75 ? -11.211 -16.703 5.016 1 71.38 75 GLU A CA 1
ATOM 594 C C . GLU A 1 75 ? -11.086 -16.984 6.512 1 71.38 75 GLU A C 1
ATOM 596 O O . GLU A 1 75 ? -12.047 -17.406 7.156 1 71.38 75 GLU A O 1
ATOM 601 N N . PHE A 1 76 ? -9.938 -16.734 7.094 1 64.12 76 PHE A N 1
ATOM 602 C CA . PHE A 1 76 ? -9.734 -17 8.508 1 64.12 76 PHE A CA 1
ATOM 603 C C . PHE A 1 76 ? -9.242 -15.75 9.234 1 64.12 76 PHE A C 1
ATOM 605 O O . PHE A 1 76 ? -8.07 -15.672 9.617 1 64.12 76 PHE A O 1
ATOM 612 N N . PRO A 1 77 ? -10.148 -14.664 9.289 1 57.25 77 PRO A N 1
ATOM 613 C CA . PRO A 1 77 ? -9.68 -13.461 9.992 1 57.25 77 PRO A CA 1
ATOM 614 C C . PRO A 1 77 ? -9.359 -13.734 11.461 1 57.25 77 PRO A C 1
ATOM 616 O O . PRO A 1 77 ? -10.086 -14.461 12.141 1 57.25 77 PRO A O 1
ATOM 619 N N . VAL A 1 78 ? -8.141 -14.016 11.727 1 44.66 78 VAL A N 1
ATOM 620 C CA . VAL A 1 78 ? -7.859 -14.281 13.141 1 44.66 78 VAL A CA 1
ATOM 621 C C . VAL A 1 78 ? -8.547 -13.234 14.008 1 44.66 78 VAL A C 1
ATOM 623 O O . VAL A 1 78 ? -8.406 -12.031 13.773 1 44.66 78 VAL A O 1
ATOM 626 N N . THR A 1 79 ? -9.641 -13.5 14.484 1 37.69 79 THR A N 1
ATOM 627 C CA . THR A 1 79 ? -10.25 -12.75 15.586 1 37.69 79 THR A CA 1
ATOM 628 C C . THR A 1 79 ? -9.234 -12.523 16.703 1 37.69 79 THR A C 1
ATOM 630 O O . THR A 1 79 ? -8.352 -13.352 16.938 1 37.69 79 THR A O 1
ATOM 633 N N . MET B 1 1 ? -18.734 -6.465 7.105 1 61.88 1 MET B N 1
ATOM 634 C CA . MET B 1 1 ? -17.875 -6.996 6.043 1 61.88 1 MET B CA 1
ATOM 635 C C . MET B 1 1 ? -17.016 -5.895 5.445 1 61.88 1 MET B C 1
ATOM 637 O O . MET B 1 1 ? -15.797 -6.055 5.324 1 61.88 1 MET B O 1
ATOM 641 N N . GLU B 1 2 ? -17.484 -4.75 5.266 1 74.56 2 GLU B N 1
ATOM 642 C CA . GLU B 1 2 ? -16.812 -3.607 4.668 1 74.56 2 GLU B CA 1
ATOM 643 C C . GLU B 1 2 ? -15.773 -3.018 5.621 1 74.56 2 GLU B C 1
ATOM 645 O O . GLU B 1 2 ? -14.672 -2.639 5.199 1 74.56 2 GLU B O 1
ATOM 650 N N . ARG B 1 3 ? -16.047 -3.039 6.879 1 79 3 ARG B N 1
ATOM 651 C CA . ARG B 1 3 ? -15.133 -2.488 7.875 1 79 3 ARG B CA 1
ATOM 652 C C . ARG B 1 3 ? -13.852 -3.314 7.957 1 79 3 ARG B C 1
ATOM 654 O O . ARG B 1 3 ? -12.758 -2.76 8.055 1 79 3 ARG B O 1
ATOM 661 N N . TYR B 1 4 ? -14.078 -4.562 8.008 1 84.44 4 TYR B N 1
ATOM 662 C CA . TYR B 1 4 ? -12.93 -5.453 8.055 1 84.44 4 TYR B CA 1
ATOM 663 C C . TYR B 1 4 ? -12.023 -5.246 6.844 1 84.44 4 TYR B C 1
ATOM 665 O O . TYR B 1 4 ? -10.805 -5.148 6.984 1 84.44 4 TYR B O 1
ATOM 673 N N . LEU B 1 5 ? -12.664 -5.176 5.77 1 83.81 5 LEU B N 1
A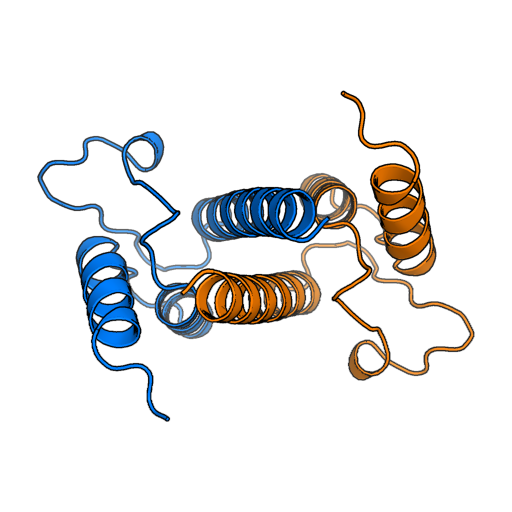TOM 674 C CA . LEU B 1 5 ? -11.906 -4.969 4.543 1 83.81 5 LEU B CA 1
ATOM 675 C C . LEU B 1 5 ? -11.133 -3.654 4.594 1 83.81 5 LEU B C 1
ATOM 677 O O . LEU B 1 5 ? -9.969 -3.596 4.195 1 83.81 5 LEU B O 1
ATOM 681 N N . LEU B 1 6 ? -11.734 -2.613 5.07 1 90 6 LEU B N 1
ATOM 682 C CA . LEU B 1 6 ? -11.086 -1.314 5.191 1 90 6 LEU B CA 1
ATOM 683 C C . LEU B 1 6 ? -9.906 -1.384 6.156 1 90 6 LEU B C 1
ATOM 685 O O . LEU B 1 6 ? -8.828 -0.854 5.867 1 90 6 LEU B O 1
ATOM 689 N N . GLU B 1 7 ? -10.109 -1.967 7.25 1 91.31 7 GLU B N 1
ATOM 690 C CA . GLU B 1 7 ? -9.031 -2.074 8.234 1 91.31 7 GLU B CA 1
ATOM 691 C C . GLU B 1 7 ? -7.836 -2.828 7.664 1 91.31 7 GLU B C 1
ATOM 693 O O . GLU B 1 7 ? -6.688 -2.432 7.879 1 91.31 7 GLU B O 1
ATOM 698 N N . ARG B 1 8 ? -8.18 -3.881 7.047 1 91.56 8 ARG B N 1
ATOM 699 C CA . ARG B 1 8 ? -7.109 -4.652 6.426 1 91.56 8 ARG B CA 1
ATOM 700 C C . ARG B 1 8 ? -6.371 -3.818 5.383 1 91.56 8 ARG B C 1
ATOM 702 O O . ARG B 1 8 ? -5.141 -3.848 5.312 1 91.56 8 ARG B O 1
ATOM 709 N N . CYS B 1 9 ? -7.145 -3.156 4.598 1 92.62 9 CYS B N 1
ATOM 710 C CA . CYS B 1 9 ? -6.555 -2.309 3.568 1 92.62 9 CYS B CA 1
ATOM 711 C C . CYS B 1 9 ? -5.688 -1.221 4.188 1 92.62 9 CYS B C 1
ATOM 713 O O . CYS B 1 9 ? -4.59 -0.942 3.699 1 92.62 9 CYS B O 1
ATOM 715 N N . ARG B 1 10 ? -6.133 -0.672 5.219 1 93.38 10 ARG B N 1
ATOM 716 C CA . ARG B 1 10 ? -5.387 0.373 5.914 1 93.38 10 ARG B CA 1
ATOM 717 C C . ARG B 1 10 ? -4.078 -0.169 6.473 1 93.38 10 ARG B C 1
ATOM 719 O O . ARG B 1 10 ? -3.035 0.481 6.367 1 93.38 10 ARG B O 1
ATOM 726 N N . ARG B 1 11 ? -4.156 -1.305 7.059 1 95.06 11 ARG B N 1
ATOM 727 C CA . ARG B 1 11 ? -2.957 -1.94 7.598 1 95.06 11 ARG B CA 1
ATOM 728 C C . ARG B 1 11 ? -1.936 -2.207 6.4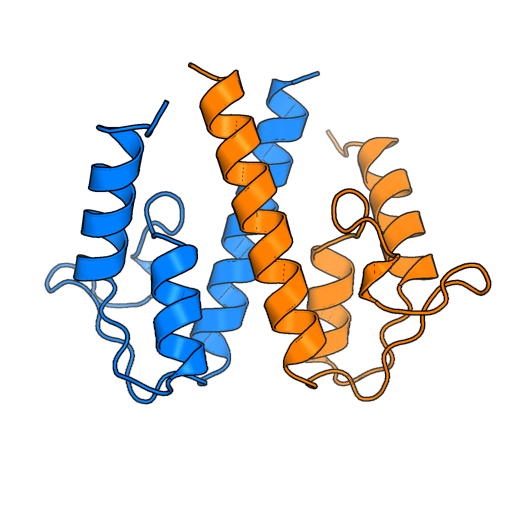96 1 95.06 11 ARG B C 1
ATOM 730 O O . ARG B 1 11 ? -0.75 -1.909 6.66 1 95.06 11 ARG B O 1
ATOM 737 N N . ASP B 1 12 ? -2.404 -2.766 5.453 1 96 12 ASP B N 1
ATOM 738 C CA . ASP B 1 12 ? -1.52 -3.035 4.324 1 96 12 ASP B CA 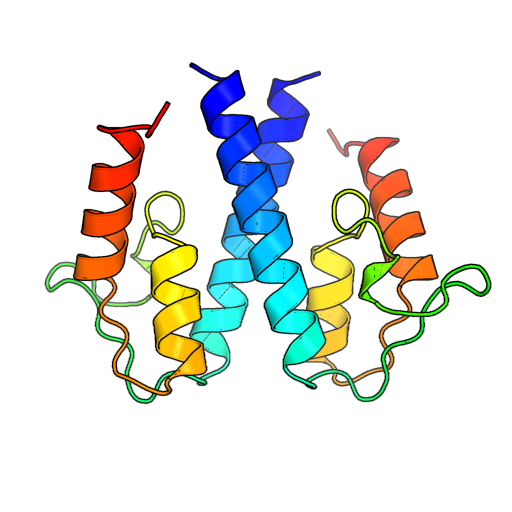1
ATOM 739 C C . ASP B 1 12 ? -0.868 -1.75 3.82 1 96 12 ASP B C 1
ATOM 741 O O . ASP B 1 12 ? 0.348 -1.701 3.619 1 96 12 ASP B O 1
ATOM 745 N N . ARG B 1 13 ? -1.712 -0.785 3.559 1 96.62 13 ARG B N 1
ATOM 746 C CA . ARG B 1 13 ? -1.204 0.494 3.072 1 96.62 13 ARG B CA 1
ATOM 747 C C . ARG B 1 13 ? -0.115 1.036 3.992 1 96.62 13 ARG B C 1
ATOM 749 O O . ARG B 1 13 ? 0.923 1.508 3.523 1 96.62 13 ARG B O 1
ATOM 756 N N . ARG B 1 14 ? -0.308 0.945 5.309 1 95.56 14 ARG B N 1
ATOM 757 C CA . ARG B 1 14 ? 0.664 1.425 6.285 1 95.56 14 ARG B CA 1
ATOM 758 C C . ARG B 1 14 ? 1.97 0.645 6.188 1 95.56 14 ARG B C 1
ATOM 760 O O . ARG B 1 14 ? 3.053 1.233 6.188 1 95.56 14 ARG B O 1
ATOM 767 N N . ARG B 1 15 ? 1.924 -0.586 6.102 1 94.94 15 ARG B N 1
ATOM 768 C CA . ARG B 1 15 ? 3.109 -1.433 6.035 1 94.94 15 ARG B CA 1
ATOM 769 C C . ARG B 1 15 ? 3.871 -1.212 4.734 1 94.94 15 ARG B C 1
ATOM 771 O O . ARG B 1 15 ? 5.102 -1.173 4.727 1 94.94 15 ARG B O 1
ATOM 778 N N . LEU B 1 16 ? 3.148 -1.104 3.703 1 96.69 16 LEU B N 1
ATOM 779 C CA . LEU B 1 16 ? 3.773 -0.874 2.406 1 96.69 16 LEU B CA 1
ATOM 780 C C . LEU B 1 16 ? 4.5 0.467 2.383 1 96.69 16 LEU B C 1
ATOM 782 O O . LEU B 1 16 ? 5.633 0.557 1.903 1 96.69 16 LEU B O 1
ATOM 786 N N . LEU B 1 17 ? 3.844 1.527 2.926 1 95.94 17 LEU B N 1
ATOM 787 C CA . LEU B 1 17 ? 4.48 2.836 3.016 1 95.94 17 LEU B CA 1
ATOM 788 C C . LEU B 1 17 ? 5.727 2.775 3.895 1 95.94 17 LEU B C 1
ATOM 790 O O . LEU B 1 17 ? 6.766 3.336 3.541 1 95.94 17 LEU B O 1
ATOM 794 N N . ASP B 1 18 ? 5.652 2.09 4.969 1 93.62 18 ASP B N 1
ATOM 795 C CA . ASP B 1 18 ? 6.793 1.933 5.867 1 93.62 18 ASP B CA 1
ATOM 796 C C . ASP B 1 18 ? 7.965 1.257 5.156 1 93.62 18 ASP B C 1
ATOM 798 O O . ASP B 1 18 ? 9.109 1.675 5.309 1 93.62 18 ASP B O 1
ATOM 802 N N . PHE B 1 19 ? 7.742 0.295 4.422 1 94.06 19 PHE B N 1
ATOM 803 C CA . PHE B 1 19 ? 8.766 -0.427 3.676 1 94.06 19 PHE B CA 1
ATOM 804 C C . PHE B 1 19 ? 9.453 0.492 2.672 1 94.06 19 PHE B C 1
ATOM 806 O O . PHE B 1 19 ? 10.68 0.531 2.596 1 94.06 19 PHE B O 1
ATOM 813 N N . ILE B 1 20 ? 8.695 1.17 1.935 1 93.12 20 ILE B N 1
ATOM 814 C CA . ILE B 1 20 ? 9.211 2.055 0.896 1 93.12 20 ILE B CA 1
ATOM 815 C C . ILE B 1 20 ? 10.07 3.146 1.53 1 93.12 20 ILE B C 1
ATOM 817 O O . ILE B 1 20 ? 11.172 3.438 1.05 1 93.12 20 ILE B O 1
ATOM 821 N N . LEU B 1 21 ? 9.641 3.697 2.619 1 91.44 21 LEU B N 1
ATOM 822 C CA . LEU B 1 21 ? 10.375 4.758 3.301 1 91.44 21 LEU B CA 1
ATOM 823 C C . LEU B 1 21 ? 11.664 4.219 3.92 1 91.44 21 LEU B C 1
ATOM 825 O O . LEU B 1 21 ? 12.664 4.934 4.004 1 91.44 21 LEU B O 1
ATOM 829 N N . SER B 1 22 ? 11.703 2.994 4.238 1 87.94 22 SER B N 1
ATOM 830 C CA . SER B 1 22 ? 12.852 2.365 4.883 1 87.94 22 SER B CA 1
ATOM 831 C C . SER B 1 22 ? 13.852 1.846 3.848 1 87.94 22 SER B C 1
ATOM 833 O O . SER B 1 22 ? 14.992 1.543 4.18 1 87.94 22 SER B O 1
ATOM 835 N N . ALA B 1 23 ? 13.406 1.717 2.635 1 83.69 23 ALA B N 1
ATOM 836 C CA . ALA B 1 23 ? 14.219 1.127 1.574 1 83.69 23 ALA B CA 1
ATOM 837 C C . ALA B 1 23 ? 15.312 2.088 1.124 1 83.69 23 ALA B C 1
ATOM 839 O O . ALA B 1 23 ? 16.266 1.682 0.465 1 83.69 23 ALA B O 1
ATOM 840 N N . GLY B 1 24 ? 15.234 3.32 1.441 1 79 24 GLY B N 1
ATOM 841 C CA . GLY B 1 24 ? 16.312 4.258 1.168 1 79 24 GLY B CA 1
ATOM 842 C C . GLY B 1 24 ? 16.391 4.676 -0.289 1 79 24 GLY B C 1
ATOM 843 O O . GLY B 1 24 ? 17.469 4.922 -0.815 1 79 24 GLY B O 1
ATOM 844 N N . LEU B 1 25 ? 15.281 4.738 -0.974 1 78.38 25 LEU B N 1
ATOM 845 C CA . LEU B 1 25 ? 15.258 5.078 -2.393 1 78.38 25 LEU B CA 1
ATOM 846 C C . LEU B 1 25 ? 15.234 6.59 -2.594 1 78.38 25 LEU B C 1
ATOM 848 O O . LEU B 1 25 ? 15.758 7.094 -3.59 1 78.38 25 LEU B O 1
ATOM 852 N N . ALA B 1 26 ? 14.695 7.328 -1.675 1 85.69 26 ALA B N 1
ATOM 853 C CA . ALA B 1 26 ? 14.719 8.789 -1.721 1 85.69 26 ALA B CA 1
ATOM 854 C C . ALA B 1 26 ? 16.094 9.32 -1.326 1 85.69 26 ALA B C 1
ATOM 856 O O . ALA B 1 26 ? 16.797 8.711 -0.514 1 85.69 26 ALA B O 1
ATOM 857 N N . SER B 1 27 ? 16.516 10.344 -2.016 1 90.81 27 SER B N 1
ATOM 858 C CA . SER B 1 27 ? 17.828 10.914 -1.704 1 90.81 27 SER B CA 1
ATOM 859 C C . SER B 1 27 ? 17.891 11.383 -0.254 1 90.81 27 SER B C 1
ATOM 861 O O . SER B 1 27 ? 18.953 11.328 0.375 1 90.81 27 SER B O 1
ATOM 863 N N . GLU B 1 28 ? 16.75 11.867 0.253 1 93 28 GLU B N 1
ATOM 864 C CA . GLU B 1 28 ? 16.578 12.359 1.615 1 93 28 GLU B CA 1
ATOM 865 C C . GLU B 1 28 ? 15.125 12.297 2.049 1 93 28 GLU B C 1
ATOM 867 O O . GLU B 1 28 ? 14.219 12.578 1.258 1 93 28 GLU B O 1
ATOM 872 N N . VAL B 1 29 ? 14.883 11.852 3.281 1 92.25 29 VAL B N 1
ATOM 873 C CA . VAL B 1 29 ? 13.547 11.867 3.875 1 92.25 29 VAL B CA 1
ATOM 874 C C . VAL B 1 29 ? 13.5 12.891 5.004 1 92.25 29 VAL B C 1
ATOM 876 O O . VAL B 1 29 ? 14.234 12.781 5.984 1 92.25 29 VAL B O 1
ATOM 879 N N . ARG B 1 30 ? 12.664 13.859 4.766 1 92.5 30 ARG B N 1
ATOM 880 C CA . ARG B 1 30 ? 12.5 14.914 5.762 1 92.5 30 ARG B CA 1
ATOM 881 C C . ARG B 1 30 ? 11.211 14.727 6.559 1 92.5 30 ARG B C 1
ATOM 883 O O . ARG B 1 30 ? 10.172 14.398 5.988 1 92.5 30 ARG B O 1
ATOM 890 N N . THR B 1 31 ? 11.266 14.859 7.883 1 91.31 31 THR B N 1
ATOM 891 C CA . THR B 1 31 ? 10.109 14.758 8.766 1 91.31 31 THR B CA 1
ATOM 892 C C . THR B 1 31 ? 9.68 16.141 9.25 1 91.31 31 THR B C 1
ATOM 894 O O . THR B 1 31 ? 10.469 17.094 9.227 1 91.31 31 THR B O 1
ATOM 897 N N . PRO B 1 32 ? 8.367 16.219 9.609 1 88.44 32 PRO B N 1
ATOM 898 C CA . PRO B 1 32 ? 7.949 17.484 10.203 1 88.44 32 PRO B CA 1
ATOM 899 C C . PRO B 1 32 ? 8.75 17.844 11.453 1 88.44 32 PRO B C 1
ATOM 901 O O . PRO B 1 32 ? 9.273 16.953 12.133 1 88.44 32 PRO B O 1
ATOM 904 N N . PRO B 1 33 ? 8.906 19.125 11.727 1 84.19 33 PRO B N 1
ATOM 905 C CA . PRO B 1 33 ? 9.711 19.578 12.859 1 84.19 33 PRO B CA 1
ATOM 906 C C . PRO B 1 33 ? 9.266 18.969 14.188 1 84.19 33 PRO B C 1
ATOM 908 O O . PRO B 1 33 ? 10.094 18.766 15.086 1 84.19 33 PRO B O 1
ATOM 911 N N . ASP B 1 34 ? 8.055 18.578 14.227 1 86.19 34 ASP B N 1
ATOM 912 C CA . ASP B 1 34 ? 7.52 18.047 15.484 1 86.19 34 ASP B CA 1
ATOM 913 C C . ASP B 1 34 ? 7.684 16.531 15.562 1 86.19 34 ASP B C 1
ATOM 915 O O . ASP B 1 34 ? 7.32 15.922 16.562 1 86.19 34 ASP B O 1
ATOM 919 N N . ALA B 1 35 ? 8.18 16.031 14.539 1 81.88 35 ALA B N 1
ATOM 920 C CA . ALA B 1 35 ? 8.406 14.594 14.531 1 81.88 35 ALA B CA 1
ATOM 921 C C . ALA B 1 35 ? 9.875 14.258 14.789 1 81.88 35 ALA B C 1
ATOM 923 O O . ALA B 1 35 ? 10.766 14.852 14.172 1 81.88 35 ALA B O 1
ATOM 924 N N . ALA B 1 36 ? 10.172 13.445 15.719 1 78.75 36 ALA B N 1
ATOM 925 C CA . ALA B 1 36 ? 11.539 13.078 16.062 1 78.75 36 ALA B CA 1
ATOM 926 C C . ALA B 1 36 ? 12.07 11.992 15.133 1 78.75 36 ALA B C 1
ATOM 928 O O . ALA B 1 36 ? 13.281 11.922 14.875 1 78.75 36 ALA B O 1
ATOM 929 N N . SER B 1 37 ? 11.125 11.195 14.664 1 82.62 37 SER B N 1
ATOM 930 C CA . SER B 1 37 ? 11.531 10.109 13.789 1 82.62 37 SER B CA 1
ATOM 931 C C . SER B 1 37 ? 10.375 9.648 12.906 1 82.62 37 SER B C 1
ATOM 933 O O . SER B 1 37 ? 9.227 10.07 13.102 1 82.62 37 SER B O 1
ATOM 935 N N . LEU B 1 38 ? 10.711 8.82 11.977 1 82.56 38 LEU B N 1
ATOM 936 C CA . LEU B 1 38 ? 9.727 8.242 11.07 1 82.56 38 LEU B CA 1
ATOM 937 C C . LEU B 1 38 ? 8.625 7.527 11.852 1 82.56 38 LEU B C 1
ATOM 939 O O . LEU B 1 38 ? 7.461 7.539 11.445 1 82.56 38 LEU B O 1
ATOM 943 N N . SER B 1 39 ? 9.016 7.023 12.977 1 84 39 SER B N 1
ATOM 944 C CA . SER B 1 39 ? 8.07 6.234 13.766 1 84 39 SER B CA 1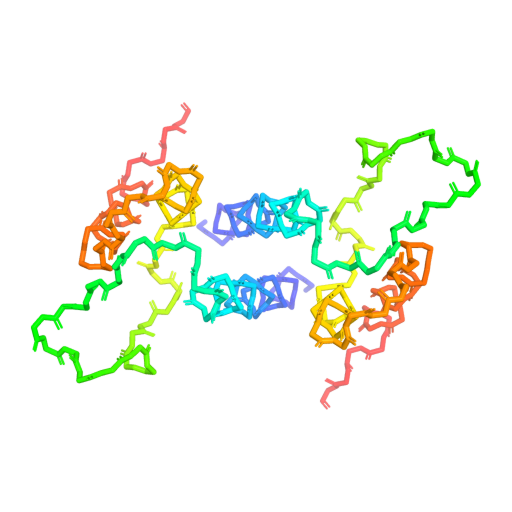
ATOM 945 C C . SER B 1 39 ? 6.992 7.121 14.383 1 84 39 SER B C 1
ATOM 947 O O . SER B 1 39 ? 5.949 6.629 14.812 1 84 39 SER B O 1
ATOM 949 N N . ASP B 1 40 ? 7.207 8.414 14.312 1 87.94 40 ASP B N 1
ATOM 950 C CA . ASP B 1 40 ? 6.262 9.359 14.898 1 87.94 40 ASP B CA 1
ATOM 951 C C . ASP B 1 40 ? 5.262 9.852 13.852 1 87.94 40 ASP B C 1
ATOM 953 O O . ASP B 1 40 ? 4.305 10.555 14.18 1 87.94 40 ASP B O 1
ATOM 957 N N . ILE B 1 41 ? 5.465 9.523 12.688 1 89.25 41 ILE B N 1
ATOM 958 C CA . ILE B 1 41 ? 4.609 10 11.602 1 89.25 41 ILE B CA 1
ATOM 959 C C . ILE B 1 41 ? 3.438 9.039 11.414 1 89.25 41 ILE B C 1
ATOM 961 O O . ILE B 1 41 ? 3.623 7.824 11.398 1 89.25 41 ILE B O 1
ATOM 965 N N . ASP B 1 42 ? 2.236 9.633 11.398 1 93.31 42 ASP B N 1
ATOM 966 C CA . ASP B 1 42 ? 1.061 8.828 11.078 1 93.31 42 ASP B CA 1
ATOM 967 C C . ASP B 1 42 ? 0.968 8.562 9.578 1 93.31 42 ASP B C 1
ATOM 969 O O . ASP B 1 42 ? 0.538 9.43 8.812 1 93.31 42 ASP B O 1
ATOM 973 N N . LEU B 1 43 ? 1.206 7.402 9.18 1 93.5 43 LEU B N 1
ATOM 974 C CA . LEU B 1 43 ? 1.267 7.043 7.77 1 93.5 43 LEU B CA 1
ATOM 975 C C . LEU B 1 43 ? -0.131 6.98 7.164 1 93.5 43 LEU B C 1
ATOM 977 O O . LEU B 1 43 ? -0.281 6.93 5.941 1 93.5 43 LEU B O 1
ATOM 981 N N . ASP B 1 44 ? -1.165 7.078 8.031 1 93.44 44 ASP B N 1
ATOM 982 C CA . ASP B 1 44 ? -2.533 7.055 7.523 1 93.44 44 ASP B CA 1
ATOM 983 C C . ASP B 1 44 ? -2.881 8.359 6.816 1 93.44 44 ASP B C 1
ATOM 985 O O . ASP B 1 44 ? -3.877 8.438 6.094 1 93.44 44 ASP B O 1
ATOM 989 N N . VAL B 1 45 ? -2.012 9.32 7.062 1 93.75 45 VAL B N 1
ATOM 990 C CA . VAL B 1 45 ? -2.324 10.625 6.5 1 93.75 45 VAL B CA 1
ATOM 991 C C . VAL B 1 45 ? -1.181 11.086 5.602 1 93.75 45 VAL B C 1
ATOM 993 O O . VAL B 1 45 ? -0.911 12.289 5.5 1 93.75 45 VAL B O 1
ATOM 996 N N . VAL B 1 46 ? -0.502 10.18 5.043 1 95.06 46 VAL B N 1
ATOM 997 C CA . VAL B 1 46 ? 0.587 10.461 4.113 1 95.06 46 VAL B CA 1
ATOM 998 C C . VAL B 1 46 ? 0.166 10.078 2.695 1 95.06 46 VAL B C 1
ATOM 1000 O O . VAL B 1 46 ? -0.336 8.977 2.463 1 95.06 46 VAL B O 1
ATOM 1003 N N . SER B 1 47 ? 0.372 10.945 1.827 1 96.25 47 SER B N 1
ATOM 1004 C CA . SER B 1 47 ? -0.001 10.703 0.438 1 96.25 47 SER B CA 1
ATOM 1005 C C . SER B 1 47 ? 0.904 9.648 -0.199 1 96.25 47 SER B C 1
ATOM 1007 O O . SER B 1 47 ? 2.096 9.891 -0.404 1 96.25 47 SER B O 1
ATOM 1009 N N . ALA B 1 48 ? 0.315 8.617 -0.598 1 95.94 48 ALA B N 1
ATOM 1010 C CA . ALA B 1 48 ? 1.059 7.57 -1.295 1 95.94 48 ALA B CA 1
ATOM 1011 C C . ALA B 1 48 ? 1.55 8.055 -2.654 1 95.94 48 ALA B C 1
ATOM 1013 O O . ALA B 1 48 ? 2.676 7.758 -3.059 1 95.94 48 ALA B O 1
ATOM 1014 N N . ASP B 1 49 ? 0.733 8.859 -3.342 1 95.44 49 ASP B N 1
ATOM 1015 C CA . ASP B 1 49 ? 1.12 9.383 -4.648 1 95.44 49 ASP B CA 1
ATOM 1016 C C . ASP B 1 49 ? 2.383 10.242 -4.543 1 95.44 49 ASP B C 1
ATOM 1018 O O . ASP B 1 49 ? 3.295 10.109 -5.363 1 95.44 49 ASP B O 1
ATOM 1022 N N . TYR B 1 50 ? 2.443 11.086 -3.58 1 96.25 50 TYR B N 1
ATOM 1023 C CA . TYR B 1 50 ? 3.602 11.953 -3.391 1 96.25 50 TYR B CA 1
ATOM 1024 C C . TYR B 1 50 ? 4.844 11.133 -3.06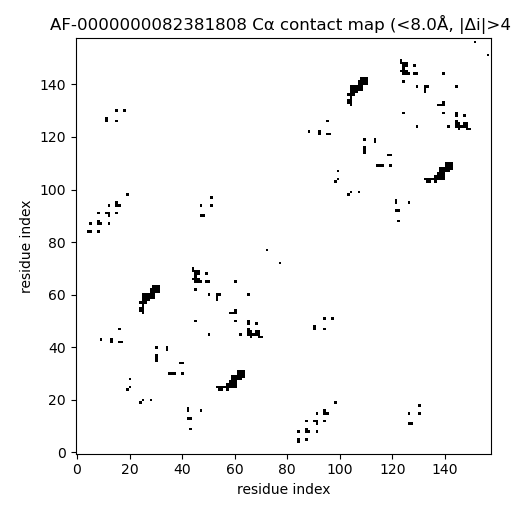4 1 96.25 50 TYR B C 1
ATOM 1026 O O . TYR B 1 50 ? 5.918 11.367 -3.627 1 96.25 50 TYR B O 1
ATOM 1034 N N . VAL B 1 51 ? 4.754 10.172 -2.141 1 95.94 51 VAL B N 1
ATOM 1035 C CA . VAL B 1 51 ? 5.875 9.32 -1.741 1 95.94 51 VAL B CA 1
ATOM 1036 C C . VAL B 1 51 ? 6.434 8.594 -2.963 1 95.94 51 VAL B C 1
ATOM 1038 O O . VAL B 1 51 ? 7.641 8.609 -3.203 1 95.94 51 VAL B O 1
ATOM 1041 N N . LEU B 1 52 ? 5.543 8.047 -3.754 1 95.5 52 LEU B N 1
ATOM 1042 C CA . LEU B 1 52 ? 5.973 7.293 -4.926 1 95.5 52 LEU B CA 1
ATOM 1043 C C . LEU B 1 52 ? 6.637 8.211 -5.949 1 95.5 52 LEU B C 1
ATOM 1045 O O . LEU B 1 52 ? 7.637 7.836 -6.566 1 95.5 52 LEU B O 1
ATOM 1049 N N . GLU B 1 53 ? 6.059 9.344 -6.121 1 95.31 53 GLU B N 1
ATOM 1050 C CA . GLU B 1 53 ? 6.641 10.312 -7.047 1 95.31 53 GLU B CA 1
ATOM 1051 C C . GLU B 1 53 ? 8.062 10.68 -6.637 1 95.31 53 GLU B C 1
ATOM 1053 O O . GLU B 1 53 ? 8.961 10.742 -7.477 1 95.31 53 GLU B O 1
ATOM 1058 N N . ARG B 1 54 ? 8.281 10.938 -5.453 1 93.5 54 ARG B N 1
ATOM 1059 C CA . ARG B 1 54 ? 9.594 11.344 -4.977 1 93.5 54 ARG B CA 1
ATOM 1060 C C . ARG B 1 54 ? 10.586 10.188 -5.039 1 93.5 54 ARG B C 1
ATOM 1062 O O . ARG B 1 54 ? 11.766 10.383 -5.359 1 93.5 54 ARG B O 1
ATOM 1069 N N . ASP B 1 55 ? 10.188 9.008 -4.672 1 90.38 55 ASP B N 1
ATOM 1070 C CA . ASP B 1 55 ? 11.047 7.828 -4.746 1 90.38 55 ASP B CA 1
ATOM 1071 C C . ASP B 1 55 ? 11.484 7.559 -6.184 1 90.38 55 ASP B C 1
ATOM 1073 O O . ASP B 1 55 ? 12.656 7.258 -6.434 1 90.38 55 ASP B O 1
ATOM 1077 N N . LYS B 1 56 ? 10.594 7.707 -7.105 1 90.69 56 LYS B N 1
ATOM 1078 C CA . LYS B 1 56 ? 10.891 7.477 -8.516 1 90.69 56 LYS B CA 1
ATOM 1079 C C . LYS B 1 56 ? 11.883 8.508 -9.039 1 90.69 56 LYS B C 1
ATOM 1081 O O . LYS B 1 56 ? 12.75 8.18 -9.852 1 90.69 56 LYS B O 1
ATOM 1086 N N . SER B 1 57 ? 11.766 9.641 -8.547 1 92.44 57 SER B N 1
ATOM 1087 C CA . SER B 1 57 ? 12.617 10.719 -9.039 1 92.44 57 SER B CA 1
ATOM 1088 C C . SER B 1 57 ? 13.969 10.734 -8.328 1 92.44 57 SER B C 1
ATOM 1090 O O . SER B 1 57 ? 14.914 11.375 -8.797 1 92.44 57 SER B O 1
ATOM 1092 N N . GLY B 1 58 ? 13.984 10.109 -7.246 1 87.88 58 GLY B N 1
ATOM 1093 C CA . GLY B 1 58 ? 15.18 10.148 -6.422 1 87.88 58 GLY B CA 1
ATOM 1094 C C . GLY B 1 58 ? 15.359 11.477 -5.707 1 87.88 58 GLY B C 1
ATOM 1095 O O . GLY B 1 58 ? 16.484 11.883 -5.41 1 87.88 58 GLY B O 1
ATOM 1096 N N . GLY B 1 59 ? 14.312 12.141 -5.535 1 90.88 59 GLY B N 1
ATOM 1097 C CA . GLY B 1 59 ? 14.398 13.453 -4.91 1 90.88 59 GLY B CA 1
ATOM 1098 C C . GLY B 1 59 ? 14.164 13.414 -3.41 1 90.88 59 GLY B C 1
ATOM 1099 O O . GLY B 1 59 ? 14.062 12.336 -2.818 1 90.88 59 GLY B O 1
ATOM 1100 N N . VAL B 1 60 ? 14.172 14.578 -2.889 1 94.25 60 VAL B N 1
ATOM 1101 C CA . VAL B 1 60 ? 13.945 14.734 -1.456 1 94.25 60 VAL B CA 1
ATOM 1102 C C . VAL B 1 60 ? 12.469 14.477 -1.138 1 94.25 60 VAL B C 1
ATOM 1104 O O . VAL B 1 60 ? 11.586 15.016 -1.797 1 94.25 60 VAL B O 1
ATOM 1107 N N . LEU B 1 61 ? 12.203 13.609 -0.212 1 94.81 61 LEU B N 1
ATOM 1108 C CA . LEU B 1 61 ? 10.852 13.305 0.243 1 94.81 61 LEU B CA 1
ATOM 1109 C C . LEU B 1 61 ? 10.539 14.039 1.542 1 94.81 61 LEU B C 1
ATOM 1111 O O . LEU B 1 61 ? 11.133 13.75 2.582 1 94.81 61 LEU B O 1
ATOM 1115 N N . ASP B 1 62 ? 9.734 15.023 1.438 1 95.06 62 ASP B N 1
ATOM 1116 C CA . ASP B 1 62 ? 9.281 15.789 2.596 1 95.06 62 ASP B CA 1
ATOM 1117 C C . ASP B 1 62 ? 7.945 15.258 3.113 1 95.06 62 ASP B C 1
ATOM 1119 O O . ASP B 1 62 ? 6.914 15.406 2.453 1 95.06 62 ASP B O 1
ATOM 1123 N N . LEU B 1 63 ? 7.926 14.711 4.371 1 94.94 63 LEU B N 1
ATOM 1124 C CA . LEU B 1 63 ? 6.73 14.062 4.898 1 94.94 63 LEU B CA 1
ATOM 1125 C C . LEU B 1 63 ? 5.684 15.094 5.309 1 94.94 63 LEU B C 1
ATOM 1127 O O . LEU B 1 63 ? 4.492 14.781 5.375 1 94.94 63 LEU B O 1
ATOM 1131 N N . SER B 1 64 ? 6.137 16.328 5.648 1 93.12 64 SER B N 1
ATOM 1132 C CA . SER B 1 64 ? 5.16 17.406 5.871 1 93.12 64 SER B CA 1
ATOM 1133 C C . SER B 1 64 ? 4.355 17.688 4.605 1 93.12 64 SER B C 1
ATOM 1135 O O . SER B 1 64 ? 3.139 17.875 4.668 1 93.12 64 SER B O 1
ATOM 1137 N N . GLU B 1 65 ? 5.031 17.719 3.508 1 94.62 65 GLU B N 1
ATOM 1138 C CA . GLU B 1 65 ? 4.359 17.906 2.227 1 94.62 65 GLU B CA 1
ATOM 1139 C C . GLU B 1 65 ? 3.455 16.734 1.891 1 94.62 65 GLU B C 1
ATOM 1141 O O . GLU B 1 65 ? 2.346 16.906 1.387 1 94.62 65 GLU B O 1
ATOM 1146 N N . ALA B 1 66 ? 3.959 15.539 2.158 1 95.25 66 ALA B N 1
ATOM 1147 C CA . ALA B 1 66 ? 3.15 14.344 1.909 1 95.25 66 ALA B CA 1
ATOM 1148 C C . ALA B 1 66 ? 1.834 14.406 2.678 1 95.25 66 ALA B C 1
ATOM 1150 O O . ALA B 1 66 ? 0.776 14.07 2.141 1 95.25 66 ALA B O 1
ATOM 1151 N N . SER B 1 67 ? 1.843 14.844 3.967 1 94 67 SER B N 1
ATOM 1152 C CA . SER B 1 67 ? 0.647 14.961 4.793 1 94 67 SER B CA 1
ATOM 1153 C C . SER B 1 67 ? -0.278 16.062 4.273 1 94 67 SER B C 1
ATOM 1155 O O . SER B 1 67 ? -1.499 15.883 4.246 1 94 67 SER B O 1
ATOM 1157 N N . ARG B 1 68 ? 0.287 17.188 3.854 1 94.19 68 ARG B N 1
ATOM 1158 C CA . ARG B 1 68 ? -0.5 18.266 3.281 1 94.19 68 ARG B CA 1
ATOM 1159 C C . ARG B 1 68 ? -1.237 17.812 2.027 1 94.19 68 ARG B C 1
ATOM 1161 O O . ARG B 1 68 ? -2.434 18.062 1.877 1 94.19 68 ARG B O 1
ATOM 1168 N N . ARG B 1 69 ? -0.54 17.078 1.132 1 93.56 69 ARG B N 1
ATOM 1169 C CA . ARG B 1 69 ? -1.126 16.578 -0.108 1 93.56 69 ARG B CA 1
ATOM 1170 C C . ARG B 1 69 ? -2.262 15.602 0.178 1 93.56 69 ARG B C 1
ATOM 1172 O O . ARG B 1 69 ? -3.275 15.594 -0.524 1 93.56 69 ARG B O 1
ATOM 1179 N N . TYR B 1 70 ? -2.047 14.781 1.182 1 93.38 70 TYR B N 1
ATOM 1180 C CA . TYR B 1 70 ? -3.104 13.859 1.581 1 93.38 70 TYR B CA 1
ATOM 1181 C C . TYR B 1 70 ? -4.363 14.617 1.988 1 93.38 70 TYR B C 1
ATOM 1183 O O . TYR B 1 70 ? -5.465 14.281 1.554 1 93.38 70 TYR B O 1
ATOM 1191 N N . ARG B 1 71 ? -4.25 15.578 2.818 1 91.19 71 ARG B N 1
ATOM 1192 C CA . ARG B 1 71 ? -5.375 16.375 3.303 1 91.19 71 ARG B CA 1
ATOM 1193 C C . ARG B 1 71 ? -6.051 17.125 2.16 1 91.19 71 ARG B C 1
ATOM 1195 O O . ARG B 1 71 ? -7.281 17.188 2.094 1 91.19 71 ARG B O 1
ATOM 1202 N N . ASP B 1 72 ? -5.246 17.625 1.314 1 90.12 72 ASP B N 1
ATOM 1203 C CA . ASP B 1 72 ? -5.789 18.344 0.167 1 90.12 72 ASP B CA 1
ATOM 1204 C C . ASP B 1 72 ? -6.652 17.438 -0.697 1 90.12 72 ASP B C 1
ATOM 1206 O O . ASP B 1 72 ? -7.723 17.828 -1.157 1 90.12 72 ASP B O 1
ATOM 1210 N N . ASP B 1 73 ? -6.234 16.234 -0.978 1 82.81 73 ASP B N 1
ATOM 1211 C CA . ASP B 1 73 ? -6.957 15.273 -1.799 1 82.81 73 ASP B CA 1
ATOM 1212 C C . ASP B 1 73 ? -8.242 14.82 -1.111 1 82.81 73 ASP B C 1
ATOM 1214 O O . ASP B 1 73 ? -9.211 14.438 -1.777 1 82.81 73 ASP B O 1
ATOM 1218 N N . SER B 1 74 ? -8.195 14.688 0.194 1 78.56 74 SER B N 1
ATOM 1219 C CA . SER B 1 74 ? -9.367 14.266 0.955 1 78.56 74 SER B CA 1
ATOM 1220 C C . SER B 1 74 ? -10.438 15.352 0.971 1 78.56 74 SER B C 1
ATOM 1222 O O . SER B 1 74 ? -11.633 15.055 1.05 1 78.56 74 SER B O 1
ATOM 1224 N N . GLU B 1 75 ? -9.969 16.484 1.056 1 70.88 75 GLU B N 1
ATOM 1225 C CA . GLU B 1 75 ? -10.875 17.625 1.104 1 70.88 75 GLU B CA 1
ATOM 1226 C C . GLU B 1 75 ? -11.461 17.922 -0.271 1 70.88 75 GLU B C 1
ATOM 1228 O O . GLU B 1 75 ? -12.586 18.422 -0.376 1 70.88 75 GLU B O 1
ATOM 1233 N N . PHE B 1 76 ? -10.758 17.609 -1.307 1 65.06 76 PHE B N 1
ATOM 1234 C CA . PHE B 1 76 ? -11.234 17.906 -2.654 1 65.06 76 PHE B CA 1
ATOM 1235 C C . PHE B 1 76 ? -11.234 16.641 -3.514 1 65.06 76 PHE B C 1
ATOM 1237 O O . PHE B 1 76 ? -10.414 16.5 -4.426 1 65.06 76 PHE B O 1
ATOM 1244 N N . PRO B 1 77 ? -12.141 15.594 -3.098 1 57.25 77 PRO B N 1
ATOM 1245 C CA . PRO B 1 77 ? -12.156 14.375 -3.916 1 57.25 77 PRO B CA 1
ATOM 1246 C C . PRO B 1 77 ? -12.562 14.641 -5.363 1 57.25 77 PRO B C 1
ATOM 1248 O O . PRO B 1 77 ? -13.461 15.453 -5.613 1 57.25 77 PRO B O 1
ATOM 1251 N N . VAL B 1 78 ? -11.609 14.852 -6.188 1 45.19 78 VAL B N 1
ATOM 1252 C CA . VAL B 1 78 ? -12.031 15.125 -7.559 1 45.19 78 VAL B CA 1
ATOM 1253 C C . VAL B 1 78 ? -13.102 14.133 -7.98 1 45.19 78 VAL B C 1
ATOM 1255 O O . VAL B 1 78 ? -12.914 12.922 -7.859 1 45.19 78 VAL B O 1
ATOM 1258 N N . THR B 1 79 ? -14.258 14.461 -7.883 1 38.78 79 THR B N 1
ATOM 1259 C CA . THR B 1 79 ? -15.359 13.75 -8.523 1 38.78 79 THR B CA 1
ATOM 1260 C C . THR B 1 79 ? -15.031 13.453 -9.984 1 38.78 79 THR B C 1
ATOM 1262 O O . THR B 1 79 ? -14.344 14.234 -10.641 1 38.78 79 THR B O 1
#

Foldseek 3Di:
DVVVVVVVVLVVQQVVLVCLVVVCLALEEAEPPPDPDPVRDDSSQFAPVQSVVRSVVNYYHYRVVRNVVSVVCVVCVPD/DVVVVVVVVLVVQQVVLVCLVVVCLALEEAEPPPDPDPVRDDSSQFAPVQSVVRSVVNYYHYRVVRNVVSVVCVVCVPD

Solvent-accessible surface area (backbone atoms only — not comparable to full-atom values): 8854 Å² total; per-residue (Å²): 112,66,63,60,52,38,51,51,36,50,50,45,35,40,52,51,51,51,48,55,69,67,65,61,55,35,73,38,81,42,68,41,91,89,38,91,47,76,88,65,56,66,59,91,46,43,24,59,69,54,53,50,52,23,40,74,68,40,32,70,36,48,48,51,58,20,31,52,53,30,51,51,47,68,74,51,62,80,123,113,67,63,60,51,37,52,51,36,48,50,44,35,40,53,52,52,50,49,56,68,68,65,62,56,35,71,37,79,42,68,41,91,87,38,91,45,76,87,64,55,65,59,90,45,43,24,58,68,53,52,51,52,22,39,74,68,41,33,70,36,48,47,50,56,21,29,51,52,29,52,51,46,68,73,51,62,79,121

Secondary structure (DSSP, 8-state):
-HHHHHHHHHHHHHHHHHHHHHTT-SSEEE--TT-SSGGGS-GGGS-HHHHHHHHHHT-EEEHHHHHHHHHHHHHS---/-HHHHHHHHHHHHHHHHHHHHHTT-SSEEE--TT-SSGGGS-GGGS-HHHHHHHHHHT-EEEHHHHHHHHHHHHHS---

pLDDT: mean 88.03, std 10.92, range [37.69, 96.69]